Protein AF-A0A6L7WSU3-F1 (afdb_monomer_lite)

Structure (mmCIF, N/CA/C/O backbone):
data_AF-A0A6L7WSU3-F1
#
_entry.id   AF-A0A6L7WSU3-F1
#
loop_
_atom_site.group_PDB
_atom_site.id
_atom_site.type_symbol
_atom_site.label_atom_id
_atom_site.label_alt_id
_atom_site.label_comp_id
_atom_site.label_asym_id
_atom_site.label_entity_id
_atom_site.label_seq_id
_atom_site.pdbx_PDB_ins_code
_atom_site.Cartn_x
_atom_site.Cartn_y
_atom_site.Cartn_z
_atom_site.occupancy
_atom_site.B_iso_or_equiv
_atom_site.auth_seq_id
_atom_site.auth_comp_id
_atom_site.auth_asym_id
_atom_site.auth_atom_id
_atom_site.pdbx_PDB_model_num
ATOM 1 N N . MET A 1 1 ? -28.164 -58.738 -10.267 1.00 43.72 1 MET A N 1
ATOM 2 C CA . MET A 1 1 ? -28.828 -57.422 -10.388 1.00 43.72 1 MET A CA 1
ATOM 3 C C . MET A 1 1 ? -28.430 -56.555 -9.194 1.00 43.72 1 MET A C 1
ATOM 5 O O . MET A 1 1 ? -29.135 -56.529 -8.197 1.00 43.72 1 MET A O 1
ATOM 9 N N . ARG A 1 2 ? -27.234 -55.958 -9.223 1.00 54.50 2 ARG A N 1
ATOM 10 C CA . ARG A 1 2 ? -26.709 -55.064 -8.176 1.00 54.50 2 ARG A CA 1
ATOM 11 C C . ARG A 1 2 ? -25.680 -54.118 -8.806 1.00 54.50 2 ARG A C 1
ATOM 13 O O . ARG A 1 2 ? -24.997 -54.527 -9.736 1.00 54.50 2 ARG A O 1
ATOM 20 N N . VAL A 1 3 ? -25.544 -52.938 -8.196 1.00 49.94 3 VAL A N 1
ATOM 21 C CA . VAL A 1 3 ? -24.469 -51.935 -8.348 1.00 49.94 3 VAL A CA 1
ATOM 22 C C . VAL A 1 3 ? -24.663 -50.903 -9.475 1.00 49.94 3 VAL A C 1
ATOM 24 O O . VAL A 1 3 ? -24.065 -51.007 -10.535 1.00 49.94 3 VAL A O 1
ATOM 27 N N . ALA A 1 4 ? -25.460 -49.857 -9.217 1.00 51.75 4 ALA A N 1
ATOM 28 C CA . ALA A 1 4 ? -25.491 -48.636 -10.045 1.00 51.75 4 ALA A CA 1
ATOM 29 C C . ALA A 1 4 ? -25.720 -47.331 -9.240 1.00 51.75 4 ALA A C 1
ATOM 31 O O . ALA A 1 4 ? -26.139 -46.329 -9.805 1.00 51.75 4 ALA A O 1
ATOM 32 N N . VAL A 1 5 ? -25.470 -47.317 -7.920 1.00 53.22 5 VAL A N 1
ATOM 33 C CA . VAL A 1 5 ? -25.844 -46.180 -7.037 1.00 53.22 5 VAL A CA 1
ATOM 34 C C . VAL A 1 5 ? -24.640 -45.399 -6.470 1.00 53.22 5 VAL A C 1
ATOM 36 O O . VAL A 1 5 ? -24.817 -44.388 -5.803 1.00 53.22 5 VAL A O 1
ATOM 39 N N . SER A 1 6 ? -23.390 -45.771 -6.756 1.00 54.81 6 SER A N 1
ATOM 40 C CA . SER A 1 6 ? -22.255 -45.267 -5.953 1.00 54.81 6 SER A CA 1
ATOM 41 C C . SER A 1 6 ? -21.425 -44.116 -6.543 1.00 54.81 6 SER A C 1
ATOM 43 O O . SER A 1 6 ? -20.542 -43.631 -5.846 1.00 54.81 6 SER A O 1
ATOM 45 N N . LEU A 1 7 ? -21.672 -43.637 -7.770 1.00 55.41 7 LEU A N 1
ATOM 46 C CA . LEU A 1 7 ? -20.789 -42.626 -8.389 1.00 55.41 7 LEU A CA 1
ATOM 47 C C . LEU A 1 7 ? -21.187 -41.166 -8.085 1.00 55.41 7 LEU A C 1
ATOM 49 O O . LEU A 1 7 ? -20.320 -40.324 -7.868 1.00 55.41 7 LEU A O 1
ATOM 53 N N . ALA A 1 8 ? -22.489 -40.864 -8.015 1.00 58.75 8 ALA A N 1
ATOM 54 C CA . ALA A 1 8 ? -22.976 -39.494 -7.806 1.00 58.75 8 ALA A CA 1
ATOM 55 C C . ALA A 1 8 ? -22.704 -38.966 -6.382 1.00 58.75 8 ALA A C 1
ATOM 57 O O . ALA A 1 8 ? -22.394 -37.790 -6.206 1.00 58.75 8 ALA A O 1
ATOM 58 N N . GLY A 1 9 ? -22.754 -39.839 -5.369 1.00 53.06 9 GLY A N 1
ATOM 59 C CA . GLY A 1 9 ? -22.461 -39.464 -3.980 1.00 53.06 9 GLY A CA 1
ATOM 60 C C . GLY A 1 9 ? -20.983 -39.146 -3.729 1.00 53.06 9 GLY A C 1
ATOM 61 O O . GLY A 1 9 ? -20.672 -38.266 -2.931 1.00 53.06 9 GLY A O 1
ATOM 62 N N . VAL A 1 10 ? -20.069 -39.810 -4.446 1.00 59.03 10 VAL A N 1
ATOM 63 C CA . VAL A 1 10 ? -18.618 -39.583 -4.314 1.00 59.03 10 VAL A CA 1
ATOM 64 C C . VAL A 1 10 ? -18.209 -38.250 -4.943 1.00 59.03 10 VAL A C 1
ATOM 66 O O . VAL A 1 10 ? -17.401 -37.530 -4.361 1.00 59.03 10 VAL A O 1
ATOM 69 N N . LEU A 1 11 ? -18.805 -37.872 -6.081 1.00 59.16 11 LEU A N 1
ATOM 70 C CA . LEU A 1 11 ? -18.516 -36.586 -6.724 1.00 59.16 11 LEU A CA 1
ATOM 71 C C . LEU A 1 11 ? -18.965 -35.388 -5.871 1.00 59.16 11 LEU A C 1
ATOM 73 O O . LEU A 1 11 ? -18.244 -34.398 -5.792 1.00 59.16 11 LEU A O 1
ATOM 77 N N . LEU A 1 12 ? -20.123 -35.493 -5.206 1.00 58.69 12 LEU A N 1
ATOM 78 C CA . LEU A 1 12 ? -20.662 -34.426 -4.356 1.00 58.69 12 LEU A CA 1
ATOM 79 C C . LEU A 1 12 ? -19.849 -34.239 -3.063 1.00 58.69 12 LEU A C 1
ATOM 81 O O . LEU A 1 12 ? -19.623 -33.117 -2.619 1.00 58.69 12 LEU A O 1
ATOM 85 N N . ALA A 1 13 ? -19.374 -35.336 -2.467 1.00 58.44 13 ALA A N 1
ATOM 86 C CA . ALA A 1 13 ? -18.519 -35.278 -1.283 1.00 58.44 13 ALA A CA 1
ATOM 87 C C . ALA A 1 13 ? -17.146 -34.653 -1.591 1.00 58.44 13 ALA A C 1
ATOM 89 O O . ALA A 1 13 ? -16.607 -33.920 -0.762 1.00 58.44 13 ALA A O 1
ATOM 90 N N . LEU A 1 14 ? -16.600 -34.892 -2.792 1.00 57.69 14 LEU A N 1
ATOM 91 C CA . LEU A 1 14 ? -15.352 -34.265 -3.231 1.00 57.69 14 LEU A CA 1
ATOM 92 C C . LEU A 1 14 ? -15.503 -32.756 -3.460 1.00 57.69 14 LEU A C 1
ATOM 94 O O . LEU A 1 14 ? -14.637 -32.002 -3.024 1.00 57.69 14 LEU A O 1
ATOM 98 N N . THR A 1 15 ? -16.589 -32.290 -4.085 1.00 60.78 15 THR A N 1
ATOM 99 C CA . THR A 1 15 ? -16.812 -30.845 -4.274 1.00 60.78 15 THR A CA 1
ATOM 100 C C . THR A 1 15 ? -17.008 -30.112 -2.949 1.00 60.78 15 THR A C 1
ATOM 102 O O . THR A 1 15 ? -16.401 -29.061 -2.758 1.00 60.78 15 THR A O 1
ATOM 105 N N . LEU A 1 16 ? -17.752 -30.696 -2.001 1.00 58.25 16 LEU A N 1
ATOM 106 C CA . LEU A 1 16 ? -17.921 -30.146 -0.647 1.00 58.25 16 LEU A CA 1
ATOM 107 C C . LEU A 1 16 ? -16.596 -30.070 0.131 1.00 58.25 16 LEU A C 1
ATOM 109 O O . LEU A 1 16 ? -16.308 -29.056 0.774 1.00 58.25 16 LEU A O 1
ATOM 113 N N . ALA A 1 17 ? -15.763 -31.110 0.041 1.00 58.44 17 ALA A N 1
ATOM 114 C CA . ALA A 1 17 ? -14.454 -31.137 0.689 1.00 58.44 17 ALA A CA 1
ATOM 115 C C . ALA A 1 17 ? -13.466 -30.123 0.079 1.00 58.44 17 ALA A C 1
ATOM 117 O O . ALA A 1 17 ? -12.682 -29.522 0.816 1.00 58.44 17 ALA A O 1
ATOM 118 N N . LEU A 1 18 ? -13.524 -29.882 -1.238 1.00 55.28 18 LEU A N 1
ATOM 119 C CA . LEU A 1 18 ? -12.726 -28.835 -1.886 1.00 55.28 18 LEU A CA 1
ATOM 120 C C . LEU A 1 18 ? -13.178 -27.425 -1.469 1.00 55.28 18 LEU A C 1
ATOM 122 O O . LEU A 1 18 ? -12.327 -26.578 -1.204 1.00 55.28 18 LEU A O 1
ATOM 126 N N . THR A 1 19 ? -14.486 -27.171 -1.341 1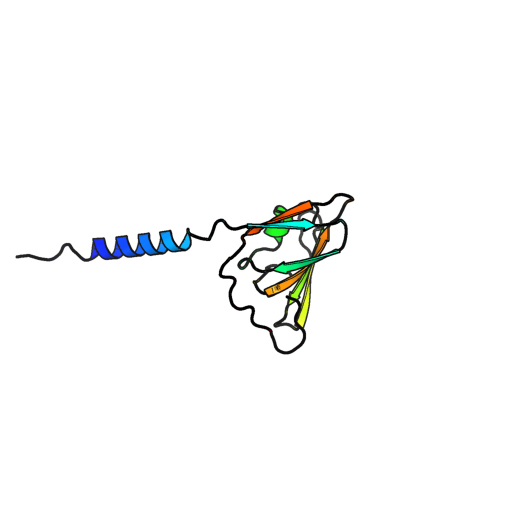.00 55.44 19 THR A N 1
ATOM 127 C CA . THR A 1 19 ? -14.989 -25.866 -0.871 1.00 55.44 19 THR A CA 1
ATOM 128 C C . THR A 1 19 ? -14.656 -25.585 0.593 1.00 55.44 19 THR A C 1
ATOM 130 O O . THR A 1 19 ? -14.302 -24.459 0.931 1.00 55.44 19 THR A O 1
ATOM 133 N N . ALA A 1 20 ? -14.709 -26.596 1.466 1.00 52.81 20 ALA A N 1
ATOM 134 C CA . ALA A 1 20 ? -14.408 -26.418 2.887 1.00 52.81 20 ALA A CA 1
ATOM 135 C C . ALA A 1 20 ? -12.926 -26.089 3.133 1.00 52.81 20 ALA A C 1
ATOM 137 O O . ALA A 1 20 ? -12.603 -25.289 4.006 1.00 52.81 20 ALA A O 1
ATOM 138 N N . ARG A 1 21 ? -12.021 -26.659 2.328 1.00 48.06 21 ARG A N 1
ATOM 139 C CA . ARG A 1 21 ? -10.580 -26.408 2.450 1.00 48.06 21 ARG A CA 1
ATOM 140 C C . ARG A 1 21 ? -10.165 -25.027 1.936 1.00 48.06 21 ARG A C 1
ATOM 142 O O . ARG A 1 21 ? -9.215 -24.464 2.463 1.00 48.06 21 ARG A O 1
ATOM 149 N N . ALA A 1 22 ? -10.890 -24.469 0.965 1.00 52.44 22 ALA A N 1
ATOM 150 C CA . ALA A 1 22 ? -10.696 -23.087 0.516 1.00 52.44 22 ALA A CA 1
ATOM 151 C C . ALA A 1 22 ? -11.192 -22.050 1.545 1.00 52.44 22 ALA A C 1
ATOM 153 O O . ALA A 1 22 ? -10.674 -20.940 1.590 1.00 52.44 22 ALA A O 1
ATOM 154 N N . ALA A 1 23 ? -12.170 -22.412 2.383 1.00 50.34 23 ALA A N 1
ATOM 155 C CA . ALA A 1 23 ? -12.740 -21.524 3.396 1.00 50.34 23 ALA A CA 1
ATOM 156 C C . ALA A 1 23 ? -11.939 -21.479 4.708 1.00 50.34 23 ALA A C 1
ATOM 158 O O . ALA A 1 23 ? -12.159 -20.589 5.523 1.00 50.34 23 ALA A O 1
ATOM 159 N N . GLN A 1 24 ? -11.003 -22.406 4.921 1.00 48.97 24 GLN A N 1
ATOM 160 C CA . GLN A 1 24 ? -10.168 -22.445 6.122 1.00 48.97 24 GLN A CA 1
ATOM 161 C C . GLN A 1 24 ? -8.858 -21.671 5.905 1.00 48.97 24 GLN A C 1
ATOM 163 O O . GLN A 1 24 ? -7.764 -22.166 6.172 1.00 48.97 24 GLN A O 1
ATOM 168 N N . ALA A 1 25 ? -8.973 -20.448 5.382 1.00 55.56 25 ALA A N 1
ATOM 169 C CA . ALA A 1 25 ? -7.925 -19.451 5.534 1.00 55.56 25 ALA A CA 1
ATOM 170 C C . ALA A 1 25 ? -7.770 -19.190 7.038 1.00 55.56 25 ALA A C 1
ATOM 172 O O . ALA A 1 25 ? -8.755 -19.008 7.747 1.00 55.56 25 ALA A O 1
ATOM 173 N N . SER A 1 26 ? -6.550 -19.280 7.551 1.00 55.97 26 SER A N 1
ATOM 174 C CA . SER A 1 26 ? -6.268 -19.130 8.976 1.00 55.97 26 SER A CA 1
ATOM 175 C C . SER A 1 26 ? -6.745 -17.752 9.456 1.00 55.97 26 SER A C 1
ATOM 177 O O . SER A 1 26 ? -6.326 -16.752 8.884 1.00 55.97 26 SER A O 1
ATOM 179 N N . ASP A 1 27 ? -7.543 -17.682 10.528 1.00 69.00 27 ASP A N 1
ATOM 180 C CA . ASP A 1 27 ? -8.016 -16.433 11.173 1.00 69.00 27 ASP A CA 1
ATOM 181 C C . ASP A 1 27 ? -6.886 -15.598 11.821 1.00 69.00 27 ASP A C 1
ATOM 183 O O . ASP A 1 27 ? -7.111 -14.772 12.706 1.00 69.00 27 ASP A O 1
ATOM 187 N N . VAL A 1 28 ? -5.632 -15.833 11.441 1.00 81.38 28 VAL A N 1
ATOM 188 C CA . VAL A 1 28 ? -4.499 -15.101 11.990 1.00 81.38 28 VAL A CA 1
ATOM 189 C C . VAL A 1 28 ? -4.428 -13.764 11.264 1.00 81.38 28 VAL A C 1
ATOM 191 O O . VAL A 1 28 ? -4.435 -13.713 10.039 1.00 81.38 28 VAL A O 1
ATOM 194 N N . SER A 1 29 ? -4.351 -12.667 12.008 1.00 88.25 29 SER A N 1
ATOM 195 C CA . SER A 1 29 ? -4.193 -11.317 11.468 1.00 88.25 29 SER A CA 1
ATOM 196 C C . SER A 1 29 ? -2.956 -10.648 12.052 1.00 88.25 29 SER A C 1
ATOM 198 O O . SER A 1 29 ? -2.572 -10.924 13.188 1.00 88.25 29 SER A O 1
ATOM 200 N N . VAL A 1 30 ? -2.349 -9.736 11.294 1.00 89.38 30 VAL A N 1
ATOM 201 C CA . VAL A 1 30 ? -1.335 -8.812 11.814 1.00 89.38 30 VAL A CA 1
ATOM 202 C C . VAL A 1 30 ? -1.945 -7.423 11.884 1.00 89.38 30 VAL A C 1
ATOM 204 O O . VAL A 1 30 ? -2.411 -6.904 10.869 1.00 89.38 30 VAL A O 1
ATOM 207 N N . THR A 1 31 ? -1.887 -6.816 13.065 1.00 93.94 31 THR A N 1
ATOM 208 C CA . THR A 1 31 ? -2.181 -5.395 13.263 1.00 93.94 31 THR A CA 1
ATOM 209 C C . THR A 1 31 ? -0.869 -4.631 13.345 1.00 93.94 31 THR A C 1
ATOM 211 O O . THR A 1 31 ? 0.060 -5.029 14.048 1.00 93.94 31 THR A O 1
ATOM 214 N N . THR A 1 32 ? -0.764 -3.550 12.583 1.00 94.62 32 THR A N 1
ATOM 215 C CA . THR A 1 32 ? 0.399 -2.663 12.579 1.00 94.62 32 THR A CA 1
ATOM 216 C C . THR A 1 32 ? -0.069 -1.247 12.870 1.00 94.62 32 THR A C 1
ATOM 218 O O . THR A 1 32 ? -0.992 -0.763 12.222 1.00 94.62 32 THR A O 1
ATOM 221 N N . GLU A 1 33 ? 0.564 -0.584 13.833 1.00 97.75 33 GLU A N 1
ATOM 222 C CA . GLU A 1 33 ? 0.355 0.842 14.073 1.00 97.75 33 GLU A CA 1
ATOM 223 C C . GLU A 1 33 ? 1.185 1.649 13.066 1.00 97.75 33 GLU A C 1
ATOM 225 O O . GLU A 1 33 ? 2.399 1.469 12.955 1.00 97.75 33 GLU A O 1
ATOM 230 N N . LEU A 1 34 ? 0.522 2.530 12.325 1.00 98.12 34 LEU A N 1
ATOM 231 C CA . LEU A 1 34 ? 1.117 3.434 11.351 1.00 98.12 34 LEU A CA 1
ATOM 232 C C . LEU A 1 34 ? 1.174 4.843 11.932 1.00 98.12 34 LEU A C 1
ATOM 234 O O . LEU A 1 34 ? 0.226 5.310 12.567 1.00 98.12 34 LEU A O 1
ATOM 238 N N . ARG A 1 35 ? 2.292 5.531 11.704 1.00 98.44 35 ARG A N 1
ATOM 239 C CA . ARG A 1 35 ? 2.496 6.922 12.123 1.00 98.44 35 ARG A CA 1
ATOM 240 C C . ARG A 1 35 ? 2.124 7.885 10.989 1.00 98.44 35 ARG A C 1
ATOM 242 O O . ARG A 1 35 ? 2.227 7.490 9.827 1.00 98.44 35 ARG A O 1
ATOM 249 N N . PRO A 1 36 ? 1.737 9.138 11.286 1.00 98.44 36 PRO A N 1
ATOM 250 C CA . PRO A 1 36 ? 1.648 10.184 10.271 1.00 98.44 36 PRO A CA 1
ATOM 251 C C . PRO A 1 36 ? 2.911 10.258 9.405 1.00 98.44 36 PRO A C 1
ATOM 253 O O . PRO A 1 36 ? 4.031 10.166 9.913 1.00 98.44 36 PRO A O 1
ATOM 256 N N . GLY A 1 37 ? 2.737 10.438 8.097 1.00 98.38 37 GLY A N 1
ATOM 257 C CA . GLY A 1 37 ? 3.826 10.459 7.127 1.00 98.38 37 GLY A CA 1
ATOM 258 C C . GLY A 1 37 ? 4.136 9.091 6.512 1.00 98.38 37 GLY A C 1
ATOM 259 O O . GLY A 1 37 ? 3.246 8.272 6.286 1.00 98.38 37 GLY A O 1
ATOM 260 N N . TRP A 1 38 ? 5.405 8.871 6.161 1.00 98.25 38 TRP A N 1
ATOM 261 C CA . TRP A 1 38 ? 5.851 7.669 5.452 1.00 98.25 38 TRP A CA 1
ATOM 262 C C . TRP A 1 38 ? 6.105 6.496 6.397 1.00 98.25 38 TRP A C 1
ATOM 264 O O . TRP A 1 38 ? 6.897 6.597 7.330 1.00 98.25 38 TRP A O 1
ATOM 274 N N . ASN A 1 39 ? 5.495 5.357 6.086 1.00 98.19 39 ASN A N 1
ATOM 275 C CA . ASN A 1 39 ? 5.701 4.075 6.751 1.00 98.19 39 ASN A CA 1
ATOM 276 C C . ASN A 1 39 ? 6.193 3.048 5.726 1.00 98.19 39 ASN A C 1
ATOM 278 O O . ASN A 1 39 ? 5.862 3.151 4.544 1.00 98.19 39 ASN A O 1
ATOM 282 N N . LEU A 1 40 ? 6.954 2.050 6.175 1.00 96.50 40 LEU A N 1
ATOM 283 C CA . LEU A 1 40 ? 7.431 0.947 5.340 1.00 96.50 40 LEU A CA 1
ATOM 284 C C . LEU A 1 40 ? 6.779 -0.360 5.796 1.00 96.50 40 LEU A C 1
ATOM 286 O O . LEU A 1 40 ? 6.773 -0.662 6.990 1.00 96.50 40 LEU A O 1
ATOM 290 N N . ALA A 1 41 ? 6.247 -1.136 4.855 1.00 93.56 41 ALA A N 1
ATOM 291 C CA . ALA A 1 41 ? 5.652 -2.438 5.132 1.00 93.56 41 ALA A CA 1
ATOM 292 C C . ALA A 1 41 ? 5.869 -3.413 3.970 1.00 93.56 41 ALA A C 1
ATOM 294 O O . ALA A 1 41 ? 5.827 -3.016 2.813 1.00 93.56 41 ALA A O 1
ATOM 295 N N . GLY A 1 42 ? 6.032 -4.698 4.280 1.00 90.38 42 GLY A N 1
ATOM 296 C CA . GLY A 1 42 ? 5.967 -5.772 3.289 1.00 90.38 42 GLY A CA 1
ATOM 297 C C . GLY A 1 42 ? 4.532 -6.253 3.075 1.00 90.38 42 GLY A C 1
ATOM 298 O O . GLY A 1 42 ? 3.775 -6.432 4.043 1.00 90.38 42 GLY A O 1
ATOM 299 N N . TRP A 1 43 ? 4.150 -6.492 1.821 1.00 90.69 43 TRP A N 1
ATOM 300 C CA . TRP A 1 43 ? 2.886 -7.135 1.476 1.00 90.69 43 TRP A CA 1
ATOM 301 C C . TRP A 1 43 ? 3.048 -8.655 1.475 1.00 90.69 43 TRP A C 1
ATOM 303 O O . TRP A 1 43 ? 3.689 -9.239 0.607 1.00 90.69 43 TRP A O 1
ATOM 313 N N . THR A 1 44 ? 2.464 -9.303 2.473 1.00 86.31 44 THR A N 1
ATOM 314 C CA . THR A 1 44 ? 2.432 -10.764 2.626 1.00 86.31 44 THR A CA 1
ATOM 315 C C . THR A 1 44 ? 1.061 -11.424 2.428 1.00 86.31 44 THR A C 1
ATOM 317 O O . THR A 1 44 ? 1.052 -12.639 2.211 1.00 86.31 44 THR A O 1
ATOM 320 N N . PRO A 1 45 ? -0.090 -10.714 2.488 1.00 86.62 45 PRO A N 1
ATOM 321 C CA . PRO A 1 45 ? -1.364 -11.296 2.080 1.00 86.62 45 PRO A CA 1
ATOM 322 C C . PRO A 1 45 ? -1.367 -11.711 0.606 1.00 86.62 45 PRO A C 1
ATOM 324 O O . PRO A 1 45 ? -0.459 -11.377 -0.154 1.00 86.62 45 PRO A O 1
ATOM 327 N N . GLY A 1 46 ? -2.428 -12.414 0.202 1.00 86.69 46 GLY A N 1
ATOM 328 C CA . GLY A 1 46 ? -2.687 -12.725 -1.202 1.00 86.69 46 GLY A CA 1
ATOM 329 C C . GLY A 1 46 ? -2.834 -11.480 -2.083 1.00 86.69 46 GLY A C 1
ATOM 330 O O . GLY A 1 46 ? -2.762 -10.339 -1.621 1.00 86.69 46 GLY A O 1
ATOM 331 N N . GLU A 1 47 ? -3.061 -11.719 -3.372 1.00 91.50 47 GLU A N 1
ATOM 332 C CA . GLU A 1 47 ? -3.364 -10.653 -4.324 1.00 91.50 47 GLU A CA 1
ATOM 333 C C . GLU A 1 47 ? -4.556 -9.812 -3.835 1.00 91.50 47 GLU A C 1
ATOM 335 O O . GLU A 1 47 ? -5.559 -10.359 -3.372 1.00 91.50 47 GLU A O 1
ATOM 340 N N . THR A 1 48 ? -4.438 -8.484 -3.856 1.00 93.75 48 THR A N 1
ATOM 341 C CA . THR A 1 48 ? -5.485 -7.576 -3.362 1.00 93.75 48 THR A CA 1
ATOM 342 C C . THR A 1 48 ? -5.523 -6.287 -4.166 1.00 93.75 48 THR A C 1
ATOM 344 O O . THR A 1 48 ? -4.484 -5.708 -4.474 1.00 93.75 48 THR A O 1
ATOM 347 N N . ASP A 1 49 ? -6.734 -5.824 -4.470 1.00 95.38 49 ASP A N 1
ATOM 348 C CA . ASP A 1 49 ? -6.962 -4.522 -5.089 1.00 95.38 49 ASP A CA 1
ATOM 349 C C . ASP A 1 49 ? -6.523 -3.395 -4.139 1.00 95.38 49 ASP A C 1
ATOM 351 O O . ASP A 1 49 ? -6.860 -3.387 -2.950 1.00 95.38 49 ASP A O 1
ATOM 355 N N . VAL A 1 50 ? -5.772 -2.430 -4.660 1.00 95.56 50 VAL A N 1
ATOM 356 C CA . VAL A 1 50 ? -5.319 -1.258 -3.905 1.00 95.56 50 VAL A CA 1
ATOM 357 C C . VAL A 1 50 ? -6.483 -0.482 -3.276 1.00 95.56 50 VAL A C 1
ATOM 359 O O . VAL A 1 50 ? -6.349 0.020 -2.155 1.00 95.56 50 VAL A O 1
ATOM 362 N N . ASP A 1 51 ? -7.641 -0.424 -3.931 1.00 94.62 51 ASP A N 1
ATOM 363 C CA . ASP A 1 51 ? -8.810 0.295 -3.422 1.00 94.62 51 ASP A CA 1
ATOM 364 C C . ASP A 1 51 ? -9.363 -0.350 -2.137 1.00 94.62 51 ASP A C 1
ATOM 366 O O . ASP A 1 51 ? -9.898 0.344 -1.262 1.00 94.62 51 ASP A O 1
ATOM 370 N N . MET A 1 52 ? -9.153 -1.658 -1.943 1.00 93.69 52 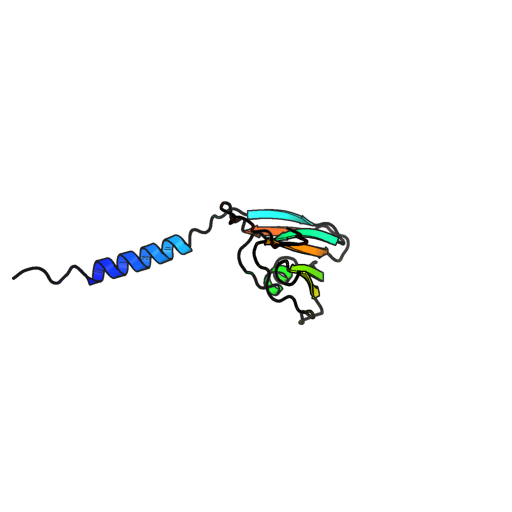MET A N 1
ATOM 371 C CA . MET A 1 52 ? -9.486 -2.343 -0.688 1.00 93.69 52 MET A CA 1
ATOM 372 C C . MET A 1 52 ? -8.564 -1.910 0.455 1.00 93.69 52 MET A C 1
ATOM 374 O O . MET A 1 52 ? -9.021 -1.761 1.589 1.00 93.69 52 MET A O 1
ATOM 378 N N . VAL A 1 53 ? -7.283 -1.655 0.170 1.00 95.12 53 VAL A N 1
ATOM 379 C CA . VAL A 1 53 ? -6.330 -1.142 1.167 1.00 95.12 53 VAL A CA 1
ATOM 380 C C . VAL A 1 53 ? -6.698 0.278 1.569 1.00 95.12 53 VAL A C 1
ATOM 382 O O . VAL A 1 53 ? -6.740 0.591 2.758 1.00 95.12 53 VAL A O 1
ATOM 385 N N . PHE A 1 54 ? -7.034 1.126 0.597 1.00 95.75 54 PHE A N 1
ATOM 386 C CA . PHE A 1 54 ? -7.522 2.467 0.885 1.00 95.75 54 PHE A CA 1
ATOM 387 C C . PHE A 1 54 ? -8.819 2.440 1.708 1.00 95.75 54 PHE A C 1
ATOM 389 O O . PHE A 1 54 ? -8.940 3.172 2.692 1.00 95.75 54 PHE A O 1
ATOM 396 N N . SER A 1 55 ? -9.758 1.560 1.369 1.00 93.81 55 SER A N 1
ATOM 397 C CA . SER A 1 55 ? -11.008 1.409 2.122 1.00 93.81 55 SER A CA 1
ATOM 398 C C . SER A 1 55 ? -10.767 0.960 3.568 1.00 93.81 55 SER A C 1
ATOM 400 O O . SER A 1 55 ? -11.408 1.470 4.485 1.00 93.81 55 SER A O 1
ATOM 402 N N . ALA A 1 56 ? -9.818 0.045 3.788 1.00 94.50 56 ALA A N 1
ATOM 403 C CA . ALA A 1 56 ? -9.453 -0.446 5.117 1.00 94.50 56 ALA A CA 1
ATOM 404 C C . ALA A 1 56 ? -8.657 0.571 5.954 1.00 94.50 56 ALA A C 1
ATOM 406 O O . ALA A 1 56 ? -8.654 0.482 7.180 1.00 94.50 56 ALA A O 1
ATOM 407 N N . LEU A 1 57 ? -7.987 1.531 5.309 1.00 95.56 57 LEU A N 1
ATOM 408 C CA . LEU A 1 57 ? -7.163 2.541 5.966 1.00 95.56 57 LEU A CA 1
ATOM 409 C C . LEU A 1 57 ? -7.535 3.951 5.467 1.00 95.56 57 LEU A C 1
ATOM 411 O O . LEU A 1 57 ? -6.842 4.522 4.620 1.00 95.56 57 LEU A O 1
ATOM 415 N N . PRO A 1 58 ? -8.632 4.551 5.972 1.00 95.25 58 PRO A N 1
ATOM 416 C CA . PRO A 1 58 ? -9.114 5.851 5.505 1.00 95.25 58 PRO A CA 1
ATOM 417 C C . PRO A 1 58 ? -8.096 7.007 5.551 1.00 95.25 58 PRO A C 1
ATOM 419 O O . PRO A 1 58 ? -8.153 7.835 4.648 1.00 95.25 58 PRO A O 1
ATOM 422 N N . PRO A 1 59 ? -7.145 7.095 6.500 1.00 96.38 59 PRO A N 1
ATOM 423 C CA . PRO A 1 59 ? -6.139 8.163 6.477 1.00 96.38 59 PRO A CA 1
ATOM 424 C C . PRO A 1 59 ? -5.003 7.940 5.460 1.00 96.38 59 PRO A C 1
ATOM 426 O O . PRO A 1 59 ? -4.143 8.804 5.307 1.00 96.38 59 PRO A O 1
ATOM 429 N N . LEU A 1 60 ? -4.956 6.795 4.768 1.00 97.50 60 LEU A N 1
ATOM 430 C CA . LEU A 1 60 ? -3.928 6.497 3.771 1.00 97.50 60 LEU A CA 1
ATOM 431 C C . LEU A 1 60 ? -4.154 7.309 2.496 1.00 97.50 60 LEU A C 1
ATOM 433 O O . LEU A 1 60 ? -5.204 7.209 1.859 1.00 97.50 60 LEU A O 1
ATOM 437 N N . LEU A 1 61 ? -3.143 8.074 2.096 1.00 97.12 61 LEU A N 1
ATOM 438 C CA . LEU A 1 61 ? -3.215 8.968 0.943 1.00 97.12 61 LEU A CA 1
ATOM 439 C C . LEU A 1 61 ? -2.395 8.474 -0.247 1.00 97.12 61 LEU A C 1
ATOM 441 O O . LEU A 1 61 ? -2.745 8.777 -1.383 1.00 97.12 61 LEU A O 1
ATOM 445 N N . ALA A 1 62 ? -1.323 7.713 -0.022 1.00 98.00 62 ALA A N 1
ATOM 446 C CA . ALA A 1 62 ? -0.539 7.148 -1.114 1.00 98.00 62 ALA A CA 1
ATOM 447 C C . ALA A 1 62 ? 0.088 5.802 -0.753 1.00 98.00 62 ALA A C 1
ATOM 449 O O . ALA A 1 62 ? 0.460 5.558 0.396 1.00 98.00 62 ALA A O 1
ATOM 450 N N . ILE A 1 63 ? 0.240 4.963 -1.773 1.00 98.06 63 ILE A N 1
ATOM 451 C CA . ILE A 1 63 ? 0.979 3.705 -1.746 1.00 98.06 63 ILE A CA 1
ATOM 452 C C . ILE A 1 63 ? 1.990 3.752 -2.883 1.00 98.06 63 ILE A C 1
ATOM 454 O O . ILE A 1 63 ? 1.620 3.969 -4.036 1.00 98.06 63 ILE A O 1
ATOM 458 N N . TYR A 1 64 ? 3.257 3.524 -2.566 1.00 97.81 64 TYR A N 1
ATOM 459 C CA . TYR A 1 64 ? 4.296 3.242 -3.549 1.00 97.81 64 TYR A CA 1
ATOM 460 C C . TYR A 1 64 ? 4.748 1.809 -3.329 1.00 97.81 64 TYR A C 1
ATOM 462 O O . TYR A 1 64 ? 5.236 1.480 -2.251 1.00 97.81 64 TYR A O 1
ATOM 470 N N . ALA A 1 65 ? 4.579 0.967 -4.337 1.00 97.00 65 ALA A N 1
ATOM 471 C CA . ALA A 1 65 ? 5.031 -0.411 -4.310 1.00 97.00 65 ALA A CA 1
ATOM 472 C C . ALA A 1 65 ? 6.276 -0.556 -5.182 1.00 97.00 65 ALA A C 1
ATOM 474 O O . ALA A 1 65 ? 6.336 -0.006 -6.286 1.00 97.00 65 ALA A O 1
ATOM 475 N N . TRP A 1 66 ? 7.266 -1.286 -4.682 1.00 95.00 66 TRP A N 1
ATOM 476 C CA . TRP A 1 66 ? 8.353 -1.778 -5.513 1.00 95.00 66 TRP A CA 1
ATOM 477 C C . TRP A 1 66 ? 7.898 -3.032 -6.258 1.00 95.00 66 TRP A C 1
ATOM 479 O O . TRP A 1 66 ? 7.570 -4.041 -5.633 1.00 95.00 66 TRP A O 1
ATOM 489 N N . ASP A 1 67 ? 7.908 -2.963 -7.586 1.00 87.81 67 ASP A N 1
ATOM 490 C CA . ASP A 1 67 ? 7.745 -4.120 -8.455 1.00 87.81 67 ASP A CA 1
ATOM 491 C C . ASP A 1 67 ? 9.133 -4.696 -8.760 1.00 87.81 67 ASP A C 1
ATOM 493 O O . ASP A 1 67 ? 9.954 -4.073 -9.444 1.00 87.81 67 ASP A O 1
ATOM 497 N N . ALA A 1 68 ? 9.417 -5.871 -8.198 1.00 86.81 68 ALA A N 1
ATOM 498 C CA . ALA A 1 68 ? 10.706 -6.531 -8.349 1.00 86.81 68 ALA A CA 1
ATOM 499 C C . ALA A 1 68 ? 10.892 -7.167 -9.736 1.00 86.81 68 ALA A C 1
ATOM 501 O O . ALA A 1 68 ? 12.033 -7.289 -10.183 1.00 86.81 68 ALA A O 1
ATOM 502 N N . ASP A 1 69 ? 9.814 -7.516 -10.437 1.00 84.31 69 ASP A N 1
ATOM 503 C CA . ASP A 1 69 ? 9.892 -8.075 -11.789 1.00 84.31 69 ASP A CA 1
ATOM 504 C C . ASP A 1 69 ? 10.187 -6.967 -12.807 1.00 84.31 69 ASP A C 1
ATOM 506 O O . ASP A 1 69 ? 11.013 -7.129 -13.708 1.00 84.31 69 ASP A O 1
ATOM 510 N N . GLU A 1 70 ? 9.565 -5.801 -12.626 1.00 87.00 70 GLU A N 1
ATOM 511 C CA . GLU A 1 70 ? 9.756 -4.631 -13.487 1.00 87.00 70 GLU A CA 1
ATOM 512 C C . GLU A 1 70 ? 10.901 -3.706 -13.034 1.00 87.00 70 GLU A C 1
ATOM 514 O O . GLU A 1 70 ? 11.233 -2.746 -13.736 1.00 87.00 70 GLU A O 1
ATOM 519 N N . GLN A 1 71 ? 11.503 -3.982 -11.871 1.00 90.81 71 GLN A N 1
ATOM 520 C CA . GLN A 1 71 ? 12.560 -3.189 -11.230 1.00 90.81 71 GLN A CA 1
ATOM 521 C C . GLN A 1 71 ? 12.224 -1.686 -11.166 1.00 90.81 71 GLN A C 1
ATOM 523 O O . GLN A 1 71 ? 13.053 -0.825 -11.486 1.00 90.81 71 GLN A O 1
ATOM 528 N N . ARG A 1 72 ? 10.992 -1.351 -10.765 1.00 92.81 72 ARG A N 1
ATOM 529 C CA . ARG A 1 72 ? 10.527 0.041 -10.669 1.00 92.81 72 ARG A CA 1
ATOM 530 C C . ARG A 1 72 ? 9.510 0.248 -9.557 1.00 92.81 72 ARG A C 1
ATOM 532 O O . ARG A 1 72 ? 8.837 -0.676 -9.116 1.00 92.81 72 ARG A O 1
ATOM 539 N N . PHE A 1 73 ? 9.370 1.505 -9.142 1.00 94.88 73 PHE A N 1
ATOM 540 C CA . PHE A 1 73 ? 8.266 1.912 -8.283 1.00 94.88 73 PHE A CA 1
ATOM 541 C C . PHE A 1 73 ? 7.014 2.191 -9.102 1.00 94.88 73 PHE A C 1
ATOM 543 O O . PHE A 1 73 ? 7.054 2.933 -10.087 1.00 94.88 73 PHE A O 1
ATOM 550 N N . THR A 1 74 ? 5.894 1.685 -8.607 1.00 95.69 74 THR A N 1
ATOM 551 C CA . THR A 1 74 ? 4.561 2.000 -9.106 1.00 95.69 74 THR A CA 1
ATOM 552 C C . THR A 1 74 ? 3.755 2.605 -7.965 1.00 95.69 74 THR A C 1
ATOM 554 O O . THR A 1 74 ? 3.863 2.174 -6.819 1.00 95.69 74 THR A O 1
ATOM 557 N N . ALA A 1 75 ? 2.968 3.637 -8.259 1.00 96.69 75 ALA A N 1
ATOM 558 C CA . ALA A 1 75 ? 2.231 4.377 -7.243 1.00 96.69 75 ALA A CA 1
ATOM 559 C C . ALA A 1 75 ? 0.721 4.286 -7.450 1.00 96.69 75 ALA A C 1
ATOM 561 O O . ALA A 1 75 ? 0.244 4.154 -8.581 1.00 96.69 75 ALA A O 1
ATOM 562 N N . ALA A 1 76 ? 0.004 4.421 -6.343 1.00 97.12 76 ALA A N 1
ATOM 563 C CA . ALA A 1 76 ? -1.408 4.733 -6.271 1.00 97.12 76 ALA A CA 1
ATOM 564 C C . ALA A 1 76 ? -1.590 5.862 -5.257 1.00 97.12 76 ALA A C 1
ATOM 566 O O . ALA A 1 76 ? -1.140 5.758 -4.116 1.00 97.12 76 ALA A O 1
ATOM 567 N N . VAL A 1 77 ? -2.230 6.949 -5.674 1.00 96.69 77 VAL A N 1
ATOM 568 C CA . VAL A 1 77 ? -2.516 8.105 -4.819 1.00 96.69 77 VAL A CA 1
ATOM 569 C C . VAL A 1 77 ? -4.021 8.246 -4.724 1.00 96.69 77 VAL A C 1
ATOM 571 O O . VAL A 1 77 ? -4.707 8.126 -5.732 1.00 96.69 77 VAL A O 1
ATOM 574 N N . ARG A 1 78 ? -4.541 8.497 -3.527 1.00 93.00 78 ARG A N 1
ATOM 575 C CA . ARG A 1 78 ? -5.959 8.771 -3.333 1.00 93.00 78 ARG A CA 1
ATOM 576 C C . ARG A 1 78 ? -6.261 10.216 -3.722 1.00 93.00 78 ARG A C 1
ATOM 578 O O . ARG A 1 78 ? -5.725 11.138 -3.111 1.00 93.00 78 ARG A O 1
ATOM 585 N N . ASP A 1 79 ? -7.162 10.404 -4.682 1.00 89.19 79 ASP A N 1
ATOM 586 C CA . ASP A 1 79 ? -7.655 11.716 -5.106 1.00 89.19 79 ASP A CA 1
ATOM 587 C C . ASP A 1 79 ? -9.180 11.677 -5.308 1.00 89.19 79 ASP A C 1
ATOM 589 O O . ASP A 1 79 ? -9.702 11.314 -6.367 1.00 89.19 79 ASP A O 1
ATOM 593 N N . GLY A 1 80 ? -9.922 12.005 -4.247 1.00 83.56 80 GLY A N 1
ATOM 594 C CA . GLY A 1 80 ? -11.383 11.939 -4.248 1.00 83.56 80 GLY A CA 1
ATOM 595 C C . GLY A 1 80 ? -11.900 10.520 -4.516 1.00 83.56 80 GLY A C 1
ATOM 596 O O . GLY A 1 80 ? -11.616 9.604 -3.749 1.00 83.56 80 GLY A O 1
ATOM 597 N N . ALA A 1 81 ? -12.682 10.354 -5.589 1.00 76.31 81 ALA A N 1
ATOM 598 C CA . ALA A 1 81 ? -13.212 9.058 -6.035 1.00 76.31 81 ALA A CA 1
ATOM 599 C C . ALA A 1 81 ? -12.272 8.308 -6.998 1.00 76.31 81 ALA A C 1
ATOM 601 O O . ALA A 1 81 ? -12.626 7.239 -7.487 1.00 76.31 81 ALA A O 1
ATOM 602 N N . ASN A 1 82 ? -11.108 8.881 -7.308 1.00 77.50 82 ASN A N 1
ATOM 603 C CA . ASN A 1 82 ? -10.146 8.307 -8.232 1.00 77.50 82 ASN A CA 1
ATOM 604 C C . ASN A 1 82 ? -8.881 7.864 -7.493 1.00 77.50 82 ASN A C 1
ATOM 606 O O . ASN A 1 82 ? -8.458 8.473 -6.507 1.00 77.50 82 ASN A O 1
ATOM 610 N N . THR A 1 83 ? -8.230 6.855 -8.066 1.00 85.69 83 THR A N 1
ATOM 611 C CA . THR A 1 83 ? -6.909 6.383 -7.648 1.00 85.69 83 THR A CA 1
ATOM 612 C C . THR A 1 83 ? -5.928 6.569 -8.815 1.00 85.69 83 THR A C 1
ATOM 614 O O . THR A 1 83 ? -5.655 5.611 -9.558 1.00 85.69 83 THR A O 1
ATOM 617 N N . PRO A 1 84 ? -5.464 7.812 -9.085 1.00 79.31 84 PRO A N 1
ATOM 618 C CA . PRO A 1 84 ? -4.423 8.059 -10.074 1.00 79.31 84 PRO A CA 1
ATOM 619 C C . PRO A 1 84 ? -3.152 7.269 -9.750 1.00 79.31 84 PRO A C 1
ATOM 621 O O . PRO A 1 84 ? -2.773 7.086 -8.592 1.00 79.31 84 PRO A O 1
ATOM 624 N N . GLY A 1 85 ? -2.482 6.815 -10.807 1.00 81.75 85 GLY A N 1
ATOM 625 C CA . GLY A 1 85 ? -1.301 5.965 -10.713 1.00 81.75 85 GLY A CA 1
ATOM 626 C C . GLY A 1 85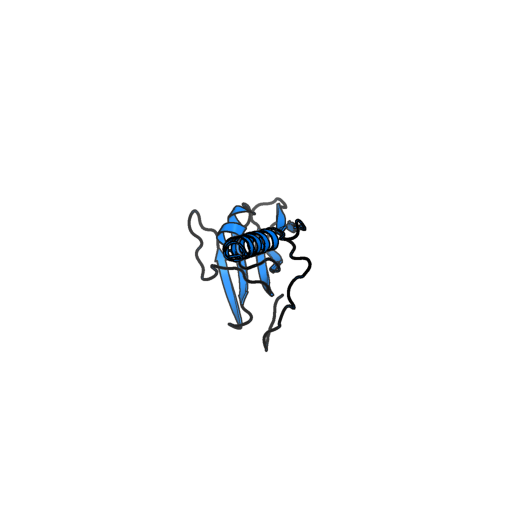 ? -1.458 4.642 -11.462 1.00 81.75 85 GLY A C 1
ATOM 627 O O . GLY A 1 85 ? -2.543 4.285 -11.931 1.00 81.75 85 GLY A O 1
ATOM 628 N N . GLY A 1 86 ? -0.335 3.946 -11.628 1.00 89.38 86 GLY A N 1
ATOM 629 C CA . GLY A 1 86 ? -0.263 2.665 -12.334 1.00 89.38 86 GLY A CA 1
ATOM 630 C C . GLY A 1 86 ? -0.502 1.449 -11.438 1.00 89.38 86 GLY A C 1
ATOM 631 O O . GLY A 1 86 ? -0.733 0.362 -11.956 1.00 89.38 86 GLY A O 1
ATOM 632 N N . LEU A 1 87 ? -0.455 1.611 -10.111 1.00 95.44 87 LEU A N 1
ATOM 633 C CA . LEU A 1 87 ? -0.578 0.497 -9.175 1.00 95.44 87 LEU A CA 1
ATOM 634 C C . LEU A 1 87 ? -2.060 0.176 -8.957 1.00 95.44 87 LEU A C 1
ATOM 636 O O . LEU A 1 87 ? -2.806 1.005 -8.440 1.00 95.44 87 LEU A O 1
ATOM 640 N N . LYS A 1 88 ? -2.485 -1.016 -9.382 1.00 95.31 88 LYS A N 1
ATOM 641 C CA . LY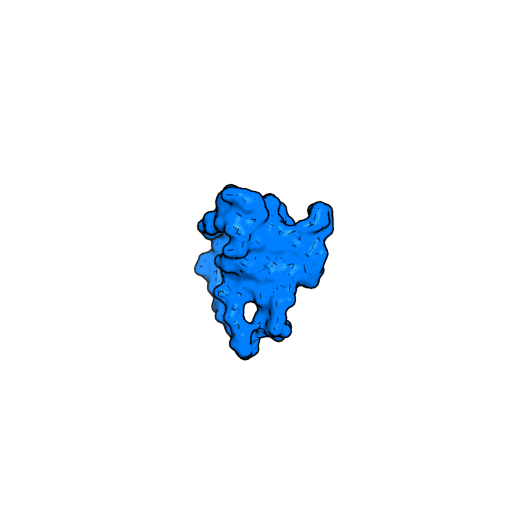S A 1 88 ? -3.873 -1.499 -9.243 1.00 95.31 88 LYS A CA 1
ATOM 642 C C . LYS A 1 88 ? -4.006 -2.648 -8.257 1.00 95.31 88 LYS A C 1
ATOM 644 O O . LYS A 1 88 ? -5.009 -2.757 -7.564 1.00 95.31 88 LYS A O 1
ATOM 649 N N . THR A 1 89 ? -2.954 -3.444 -8.148 1.00 95.31 89 THR A N 1
ATOM 650 C CA . THR A 1 89 ? -2.967 -4.684 -7.389 1.00 95.31 89 THR A CA 1
ATOM 651 C C . THR A 1 89 ? -1.695 -4.782 -6.565 1.00 95.31 89 THR A C 1
ATOM 653 O O . THR A 1 89 ? -0.613 -4.468 -7.057 1.00 95.31 89 THR A O 1
ATOM 656 N N . LEU A 1 90 ? -1.831 -5.222 -5.317 1.00 93.50 90 LEU A N 1
ATOM 657 C CA . LEU A 1 90 ? -0.722 -5.646 -4.474 1.00 93.50 90 LEU A CA 1
ATOM 658 C C . LEU A 1 90 ? -0.601 -7.163 -4.536 1.00 93.50 90 LEU A C 1
ATOM 660 O O . LEU A 1 90 ? -1.584 -7.873 -4.320 1.00 93.50 90 LEU A O 1
ATOM 664 N N . THR A 1 91 ? 0.604 -7.654 -4.795 1.00 90.31 91 THR A N 1
ATOM 665 C CA . THR A 1 91 ? 0.917 -9.085 -4.818 1.00 90.31 91 THR A CA 1
ATOM 666 C C . THR A 1 91 ? 1.887 -9.435 -3.692 1.00 90.31 91 THR A C 1
ATOM 668 O O . THR A 1 91 ? 2.685 -8.584 -3.280 1.00 90.31 91 THR A O 1
ATOM 671 N N . PRO A 1 92 ? 1.831 -10.668 -3.150 1.00 88.00 92 PRO A N 1
ATOM 672 C CA . PRO A 1 92 ? 2.768 -11.096 -2.119 1.00 88.00 92 PRO A CA 1
ATOM 673 C C . PRO A 1 92 ? 4.224 -10.845 -2.538 1.00 88.00 92 PRO A C 1
ATOM 675 O O . PRO A 1 92 ? 4.612 -11.172 -3.658 1.00 88.00 92 PRO A O 1
ATOM 678 N N . GLY A 1 93 ? 5.030 -10.294 -1.630 1.00 84.19 93 GLY A N 1
ATOM 679 C CA . GLY A 1 93 ? 6.440 -9.969 -1.860 1.00 84.19 93 GLY A CA 1
ATOM 680 C C . GLY A 1 93 ? 6.711 -8.525 -2.290 1.00 84.19 93 GLY A C 1
ATOM 681 O O . GLY A 1 93 ? 7.873 -8.152 -2.382 1.00 84.19 93 GLY A O 1
ATOM 682 N N . MET A 1 94 ? 5.692 -7.693 -2.516 1.00 90.38 94 MET A N 1
ATOM 683 C CA . MET A 1 94 ? 5.909 -6.262 -2.753 1.00 90.38 94 MET A CA 1
ATOM 684 C C . MET A 1 94 ? 6.294 -5.524 -1.465 1.00 90.38 94 MET A C 1
ATOM 686 O O . MET A 1 94 ? 5.607 -5.628 -0.447 1.00 90.38 94 MET A O 1
ATOM 690 N N . GLY A 1 95 ? 7.339 -4.702 -1.532 1.00 93.44 95 GLY A N 1
ATOM 691 C CA . GLY A 1 95 ? 7.659 -3.707 -0.513 1.00 93.44 95 GLY A CA 1
ATOM 692 C C . GLY A 1 95 ? 6.878 -2.413 -0.735 1.00 93.44 95 GLY A C 1
ATOM 693 O O . GLY A 1 95 ? 6.842 -1.889 -1.850 1.00 93.44 95 GLY A O 1
ATOM 694 N N . LEU A 1 96 ? 6.259 -1.892 0.322 1.00 96.38 96 LEU A N 1
ATOM 695 C CA . LEU A 1 96 ? 5.331 -0.765 0.276 1.00 96.38 96 LEU A CA 1
ATOM 696 C C . LEU A 1 96 ? 5.847 0.422 1.088 1.00 96.38 96 LEU A C 1
ATOM 698 O O . LEU A 1 96 ? 6.100 0.291 2.286 1.00 96.38 96 LEU A O 1
ATOM 702 N N . PHE A 1 97 ? 5.878 1.603 0.476 1.00 98.00 97 PHE A N 1
ATOM 703 C CA . PHE A 1 97 ? 5.862 2.876 1.191 1.00 98.00 97 PHE A CA 1
ATOM 704 C C . PHE A 1 97 ? 4.428 3.396 1.272 1.00 98.00 97 PHE A C 1
ATOM 706 O O . PHE A 1 97 ? 3.774 3.627 0.254 1.00 98.00 97 PHE A O 1
ATOM 713 N N . LEU A 1 98 ? 3.951 3.594 2.496 1.00 98.00 98 LEU A N 1
ATOM 714 C CA . LEU A 1 98 ? 2.592 4.018 2.813 1.00 98.00 98 LEU A CA 1
ATOM 715 C C . LEU A 1 98 ? 2.632 5.439 3.371 1.00 98.00 98 LEU A C 1
ATOM 717 O O . LEU A 1 98 ? 3.257 5.667 4.407 1.00 98.00 98 LEU A O 1
ATOM 721 N N . TYR A 1 99 ? 1.972 6.385 2.706 1.00 98.25 99 TYR A N 1
ATOM 722 C CA . TYR A 1 99 ? 1.838 7.751 3.210 1.00 98.25 99 TYR A CA 1
ATOM 723 C C . TYR A 1 99 ? 0.508 7.923 3.937 1.00 98.25 99 TYR A C 1
ATOM 725 O O . TYR A 1 99 ? -0.556 7.933 3.310 1.00 98.25 99 TYR A O 1
ATOM 733 N N . LEU A 1 100 ? 0.579 8.060 5.258 1.00 98.19 100 LEU A N 1
ATOM 734 C CA . LEU A 1 100 ? -0.560 8.343 6.120 1.00 98.19 100 LEU A CA 1
ATOM 735 C C . LEU A 1 100 ? -0.700 9.860 6.294 1.00 98.19 100 LEU A C 1
ATOM 737 O O . LEU A 1 100 ? 0.241 10.526 6.727 1.00 98.19 100 LEU A O 1
ATOM 741 N N . GLY A 1 101 ? -1.859 10.408 5.938 1.00 96.56 101 GLY A N 1
ATOM 742 C CA . GLY A 1 101 ? -2.184 11.811 6.177 1.00 96.56 101 GLY A CA 1
ATOM 743 C C . GLY A 1 101 ? -2.673 12.073 7.603 1.00 96.56 101 GLY A C 1
ATOM 744 O O . GLY A 1 101 ? -2.930 11.148 8.370 1.00 96.56 101 GLY A O 1
ATOM 745 N N . GLY A 1 102 ? -2.869 13.353 7.924 1.00 95.25 102 GLY A N 1
ATOM 746 C CA . GLY A 1 102 ? -3.332 13.792 9.243 1.00 95.25 102 GLY A CA 1
ATOM 747 C C . GLY A 1 102 ? -2.225 13.802 10.298 1.00 95.25 102 GLY A C 1
ATOM 748 O O . GLY A 1 102 ? -1.045 13.721 9.973 1.00 95.25 102 GLY A O 1
ATOM 749 N N . GLU A 1 103 ? -2.627 13.923 11.563 1.00 96.81 103 GLU A N 1
ATOM 750 C CA . GLU A 1 103 ? -1.722 14.059 12.721 1.00 96.81 103 GLU A CA 1
ATOM 751 C C . GLU A 1 103 ? -1.798 12.853 13.678 1.00 96.81 103 GLU A C 1
ATOM 753 O O . GLU A 1 103 ? -1.041 12.763 14.643 1.00 96.81 103 GLU A O 1
ATOM 758 N N . GLU A 1 104 ? -2.710 11.912 13.422 1.00 97.25 104 GLU A N 1
ATOM 759 C CA . GLU A 1 104 ? -2.984 10.772 14.298 1.00 97.25 104 GLU A CA 1
ATOM 760 C C . GLU A 1 104 ? -2.414 9.466 13.738 1.00 97.25 104 GLU A C 1
ATOM 762 O O . GLU A 1 104 ? -2.259 9.279 12.530 1.00 97.25 104 GLU A O 1
ATOM 767 N N . THR A 1 105 ? -2.102 8.537 14.638 1.00 97.69 105 THR A N 1
ATOM 768 C CA . THR A 1 105 ? -1.722 7.174 14.265 1.00 97.69 105 THR A CA 1
ATOM 769 C C . THR A 1 105 ? -2.936 6.377 13.807 1.00 97.69 105 THR A C 1
ATOM 771 O O . THR A 1 105 ? -4.046 6.606 14.282 1.00 97.69 105 THR A O 1
ATOM 774 N N . ALA A 1 106 ? -2.725 5.391 12.938 1.00 97.88 106 ALA A N 1
ATOM 775 C CA . ALA A 1 106 ? -3.784 4.493 12.489 1.00 97.88 106 ALA A CA 1
ATOM 776 C C . ALA A 1 106 ? -3.383 3.031 12.681 1.00 97.88 106 ALA A C 1
ATOM 778 O O . ALA A 1 106 ? -2.255 2.645 12.383 1.00 97.88 106 ALA A O 1
ATOM 779 N N . GLU A 1 107 ? -4.317 2.203 13.136 1.00 97.62 107 GLU A N 1
ATOM 780 C CA . GLU A 1 107 ? -4.124 0.758 13.167 1.00 97.62 107 GLU A CA 1
ATOM 781 C C . GLU A 1 107 ? -4.542 0.149 11.833 1.00 97.62 107 GLU A C 1
ATOM 783 O O . GLU A 1 10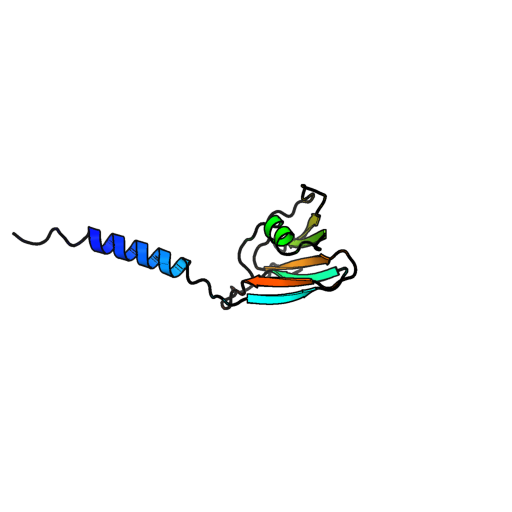7 ? -5.653 0.355 11.346 1.00 97.62 107 GLU A O 1
ATOM 788 N N . TRP A 1 108 ? -3.649 -0.640 11.249 1.00 95.19 108 TRP A N 1
ATOM 789 C CA . TRP A 1 108 ? -3.907 -1.370 10.024 1.00 95.19 108 TRP A CA 1
ATOM 790 C C . TRP A 1 108 ? -3.853 -2.869 10.287 1.00 95.19 108 TRP A C 1
ATOM 792 O O . TRP A 1 108 ? -2.781 -3.444 10.494 1.00 95.19 108 TRP A O 1
ATOM 802 N N . THR A 1 109 ? -5.026 -3.499 10.281 1.00 92.88 109 THR A N 1
ATOM 803 C CA . THR A 1 109 ? -5.166 -4.950 10.431 1.00 92.88 109 THR A CA 1
ATOM 804 C C . THR A 1 109 ? -5.322 -5.599 9.065 1.00 92.88 109 THR A C 1
ATOM 806 O O . THR A 1 109 ? -6.186 -5.211 8.281 1.00 92.88 109 THR A O 1
ATOM 809 N N . ARG A 1 110 ? -4.496 -6.608 8.786 1.00 88.88 110 ARG A N 1
ATOM 810 C CA . ARG A 1 110 ? -4.552 -7.393 7.547 1.00 88.88 110 ARG A CA 1
ATOM 811 C C . ARG A 1 110 ? -4.453 -8.890 7.840 1.00 88.88 110 ARG A C 1
ATOM 813 O O . ARG A 1 110 ? -3.854 -9.255 8.858 1.00 88.88 110 ARG A O 1
ATOM 820 N N . PRO A 1 111 ? -4.998 -9.756 6.968 1.00 85.44 111 PRO A N 1
ATOM 821 C CA . PRO A 1 111 ? -4.820 -11.195 7.101 1.00 85.44 111 PRO A CA 1
ATOM 822 C C . PRO A 1 111 ? -3.335 -11.549 7.174 1.00 85.44 111 PRO A C 1
ATOM 824 O O . PRO A 1 111 ? -2.529 -11.095 6.363 1.00 85.44 111 PRO A O 1
ATOM 827 N N . HIS A 1 112 ? -2.968 -12.354 8.160 1.00 82.38 112 HIS A N 1
ATOM 828 C CA . HIS A 1 112 ? -1.689 -13.032 8.196 1.00 82.38 112 HIS A CA 1
ATOM 829 C C . HIS A 1 112 ? -1.870 -14.365 7.489 1.00 82.38 112 HIS A C 1
ATOM 831 O O . HIS A 1 112 ? -2.764 -15.135 7.826 1.00 82.38 112 HIS A O 1
ATOM 837 N N . VAL A 1 113 ? -1.008 -14.662 6.527 1.00 74.75 113 VAL A N 1
ATOM 838 C CA . VAL A 1 113 ? -0.938 -16.000 5.948 1.00 74.75 113 VAL A CA 1
ATOM 839 C C . VAL A 1 113 ? 0.204 -16.707 6.682 1.00 74.75 113 VAL A C 1
ATOM 841 O O . VAL A 1 113 ? 1.356 -16.458 6.339 1.00 74.75 113 VAL A O 1
ATOM 844 N N . PRO A 1 114 ? -0.060 -17.515 7.732 1.00 61.50 114 PRO A N 1
ATOM 845 C CA . PRO A 1 114 ? 0.990 -18.100 8.577 1.00 61.50 114 PRO A CA 1
ATOM 846 C C . PRO A 1 114 ? 1.906 -19.073 7.827 1.00 61.50 114 PRO A C 1
ATOM 848 O O . PRO A 1 114 ? 3.040 -19.298 8.239 1.00 61.50 114 PRO A O 1
ATOM 851 N N . GLU A 1 115 ? 1.450 -19.605 6.692 1.00 65.50 115 GLU A N 1
ATOM 852 C CA . GLU A 1 115 ? 2.271 -20.383 5.761 1.00 65.50 115 GLU A CA 1
ATOM 853 C C . GLU A 1 115 ? 2.910 -19.510 4.671 1.00 65.50 115 GLU A C 1
ATOM 855 O O . GLU A 1 115 ? 3.181 -20.026 3.588 1.00 65.50 115 GLU A O 1
ATOM 860 N N . SER A 1 116 ? 3.091 -18.199 4.914 1.00 55.72 116 SER A N 1
ATOM 861 C CA . SER A 1 116 ? 3.490 -17.213 3.902 1.00 55.72 116 SER A CA 1
ATOM 862 C C . SER A 1 116 ? 4.551 -17.801 2.983 1.00 55.72 116 SER A C 1
ATOM 864 O O . SER A 1 116 ? 5.674 -18.099 3.404 1.00 55.72 116 SER A O 1
ATOM 866 N N . LEU A 1 117 ? 4.101 -18.029 1.750 1.00 60.44 117 LEU A N 1
ATOM 867 C CA . LEU A 1 117 ? 4.822 -18.610 0.635 1.00 60.44 117 LEU A CA 1
ATOM 868 C C . LEU A 1 117 ? 6.254 -18.089 0.623 1.00 60.44 117 LEU A C 1
ATOM 870 O O . LEU A 1 117 ? 6.483 -16.903 0.853 1.00 60.44 117 LEU A O 1
ATOM 874 N N . ARG A 1 118 ? 7.208 -18.981 0.336 1.00 72.88 118 ARG A N 1
ATOM 875 C CA . ARG A 1 118 ? 8.601 -18.627 0.046 1.00 72.88 118 ARG A CA 1
ATOM 876 C C . ARG A 1 118 ? 8.627 -17.336 -0.783 1.00 72.88 118 ARG A C 1
ATOM 878 O O . ARG A 1 118 ? 8.284 -17.369 -1.964 1.00 72.88 118 ARG A O 1
ATOM 885 N N . VAL A 1 119 ? 9.040 -16.228 -0.165 1.00 73.19 119 VAL A N 1
ATOM 886 C CA . VAL A 1 119 ? 9.267 -14.973 -0.884 1.00 73.19 119 VAL A CA 1
ATOM 887 C C . VAL A 1 119 ? 10.446 -15.232 -1.807 1.00 73.19 119 VAL A C 1
ATOM 889 O O . VAL A 1 119 ? 11.542 -15.573 -1.357 1.00 73.19 119 VAL A O 1
ATOM 892 N N . SER A 1 120 ? 10.188 -15.177 -3.108 1.00 78.94 120 SER A N 1
ATOM 893 C CA . SER A 1 120 ? 11.222 -15.346 -4.120 1.00 78.94 120 SER A CA 1
ATOM 894 C C . SER A 1 120 ? 11.762 -13.969 -4.454 1.00 78.94 120 SER A C 1
ATOM 896 O O . SER A 1 120 ? 10.996 -13.071 -4.780 1.00 78.94 120 SER A O 1
ATOM 898 N N . LEU A 1 121 ? 13.074 -13.799 -4.328 1.00 85.38 121 LEU A N 1
ATOM 899 C CA . LEU A 1 121 ? 13.735 -12.561 -4.716 1.00 85.38 121 LEU A CA 1
ATOM 900 C C . LEU A 1 121 ? 13.999 -12.587 -6.220 1.00 85.38 121 LEU A C 1
ATOM 902 O O . LEU A 1 121 ? 14.459 -13.602 -6.753 1.00 85.38 121 LEU A O 1
ATOM 906 N N . ALA A 1 122 ? 13.743 -11.467 -6.886 1.00 87.06 122 ALA A N 1
ATOM 907 C CA . ALA A 1 122 ? 14.145 -11.273 -8.268 1.00 87.06 122 ALA A C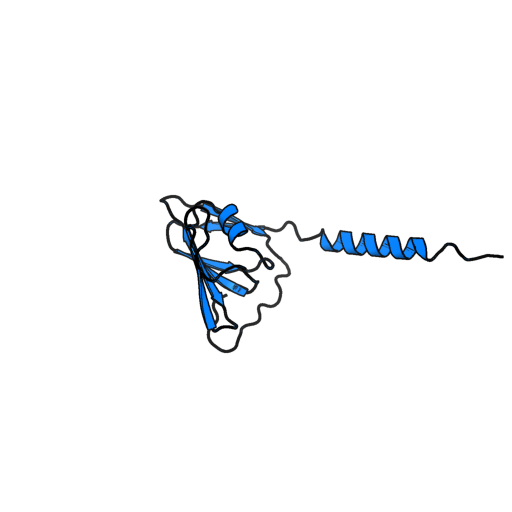A 1
ATOM 908 C C . ALA A 1 122 ? 15.652 -10.958 -8.340 1.00 87.06 122 ALA A C 1
ATOM 910 O O . ALA A 1 122 ? 16.227 -10.409 -7.391 1.00 87.06 122 ALA A O 1
ATOM 911 N N . PRO A 1 123 ? 16.334 -11.271 -9.454 1.00 90.81 123 PRO A N 1
ATOM 912 C CA . PRO A 1 123 ? 17.667 -10.740 -9.707 1.00 90.81 123 PRO A CA 1
ATOM 913 C C . PRO A 1 123 ? 17.662 -9.204 -9.664 1.00 90.81 123 PRO A C 1
ATOM 915 O O . PRO A 1 123 ? 16.851 -8.572 -10.332 1.00 90.81 123 PRO A O 1
ATOM 918 N N . GLY A 1 124 ? 18.593 -8.603 -8.918 1.00 91.69 124 GLY A N 1
ATOM 919 C CA . GLY A 1 124 ? 18.702 -7.145 -8.795 1.00 91.69 124 GLY A CA 1
ATOM 920 C C . GLY A 1 124 ? 18.261 -6.620 -7.430 1.00 91.69 124 GLY A C 1
ATOM 921 O O . GLY A 1 124 ? 18.525 -7.250 -6.400 1.00 91.69 124 GLY A O 1
ATOM 922 N N . TRP A 1 125 ? 17.655 -5.430 -7.410 1.00 91.44 125 TRP A N 1
ATOM 923 C CA . TRP A 1 125 ? 17.220 -4.799 -6.166 1.00 91.44 125 TRP A CA 1
ATOM 924 C C . TRP A 1 125 ? 15.855 -5.342 -5.744 1.00 91.44 125 TRP A C 1
ATOM 926 O O . TRP A 1 125 ? 14.954 -5.530 -6.563 1.00 91.44 125 TRP A O 1
ATOM 936 N N . ASN A 1 126 ? 15.718 -5.612 -4.451 1.00 88.56 126 ASN A N 1
ATOM 937 C CA . ASN A 1 126 ? 14.495 -6.122 -3.852 1.00 88.56 126 ASN A CA 1
ATOM 938 C C . ASN A 1 126 ? 14.151 -5.253 -2.643 1.00 88.56 126 ASN A C 1
ATOM 940 O O . ASN A 1 126 ? 15.030 -4.920 -1.846 1.00 88.56 126 ASN A O 1
ATOM 944 N N . LEU A 1 127 ? 12.869 -4.941 -2.501 1.00 88.75 127 LEU A N 1
ATOM 945 C CA . LEU A 1 127 ? 12.274 -4.355 -1.309 1.00 88.75 127 LEU A CA 1
ATOM 946 C C . LEU A 1 127 ? 11.113 -5.268 -0.929 1.00 88.75 127 LEU A C 1
ATOM 948 O O . LEU A 1 127 ? 10.176 -5.387 -1.716 1.00 88.75 127 LEU A O 1
ATOM 952 N N . VAL A 1 128 ? 11.222 -5.937 0.220 1.00 81.00 128 VAL A N 1
ATOM 953 C CA . VAL A 1 128 ? 10.272 -6.947 0.715 1.00 81.00 128 VAL A CA 1
ATOM 954 C C . VAL A 1 128 ? 9.949 -6.714 2.181 1.00 81.00 128 VAL A C 1
ATOM 956 O O . VAL A 1 128 ? 10.855 -6.244 2.908 1.00 81.00 128 VAL A O 1
#

Secondary structure (DSSP, 8-state):
----SSHHHHHHHHHHHHHHHHH-----EEEEEE-SEEEEEE--SSSEEHHHHHHH-TTEEEEEEEETTTTEEEEEE-BTTB--BS--EE-TT-EEEEEE-SSS-EEEEEE--TT----PPPSS----

Radius of gyration: 20.37 Å; chains: 1; bounding box: 48×72×28 Å

pLDDT: mean 82.96, std 16.46, range [43.72, 98.44]

Foldseek 3Di:
DDDDPPDPVVVVVVVVVVVVVVVPQDPDKDKDKAFAFKDKDFDQDAKDFVVVQCVQQVQWAKKWKQDQVVRDIWMWGDDPPDTDTDDTMDHGQIMIIIHGDDHDIDMGMDRDRVPRPDRDGHPDDGHD

Sequence (128 aa):
MRVAVSLAGVLLALTLALTARAAQASDVSVTTELRPGWNLAGWTPGETDVDMVFSALPPLLAIYAWDADEQRFTAAVRDGANTPGGLKTLTPGMGLFLYLGGEETAEWTRPHVPESLRVSLAPGWNLV